Protein AF-A0A1I4GC92-F1 (afdb_monomer)

Structure (mmCIF, N/CA/C/O backbone):
data_AF-A0A1I4GC92-F1
#
_entry.id   AF-A0A1I4GC92-F1
#
loop_
_atom_site.group_PDB
_atom_site.id
_atom_site.type_symbol
_atom_site.label_atom_id
_atom_site.label_alt_id
_atom_site.label_comp_id
_atom_site.label_asym_id
_atom_site.label_entity_id
_atom_site.label_seq_id
_atom_site.pdbx_PDB_ins_code
_atom_site.Cartn_x
_atom_site.Cartn_y
_atom_site.Cartn_z
_atom_site.occupancy
_atom_site.B_iso_or_equiv
_atom_site.auth_seq_id
_atom_site.auth_comp_id
_atom_site.auth_asym_id
_atom_site.auth_atom_id
_atom_site.pdbx_PDB_model_num
ATOM 1 N N . MET A 1 1 ? -5.376 8.746 19.025 1.00 66.94 1 MET A N 1
ATOM 2 C CA . MET A 1 1 ? -5.698 7.897 17.851 1.00 66.94 1 MET A CA 1
ATOM 3 C C . MET A 1 1 ? -5.728 6.438 18.281 1.00 66.94 1 MET A C 1
ATOM 5 O O . MET A 1 1 ? -4.994 6.091 19.197 1.00 66.94 1 MET A O 1
ATOM 9 N N . SER A 1 2 ? -6.581 5.592 17.689 1.00 87.44 2 SER A N 1
ATOM 10 C CA . SER A 1 2 ? -6.551 4.155 18.012 1.00 87.44 2 SER A CA 1
ATOM 11 C C . SER A 1 2 ? -5.294 3.510 17.416 1.00 87.44 2 SER A C 1
ATOM 13 O O . SER A 1 2 ? -4.823 3.964 16.372 1.00 87.44 2 SER A O 1
ATOM 15 N N . LYS A 1 3 ? -4.768 2.448 18.043 1.00 93.75 3 LYS A N 1
ATOM 16 C CA . LYS A 1 3 ? -3.612 1.703 17.507 1.00 93.75 3 LYS A CA 1
ATOM 17 C C . LYS A 1 3 ? -3.869 1.221 16.071 1.00 93.75 3 LYS A C 1
ATOM 19 O O . LYS A 1 3 ? -2.996 1.351 15.227 1.00 93.75 3 LYS A O 1
ATOM 24 N N . LEU A 1 4 ? -5.093 0.773 15.777 1.00 92.94 4 LEU A N 1
ATOM 25 C CA . LEU A 1 4 ? -5.513 0.362 14.431 1.00 92.94 4 LEU A CA 1
ATOM 26 C C . LEU A 1 4 ? -5.467 1.518 13.424 1.00 92.94 4 LEU A C 1
ATOM 28 O O . LEU A 1 4 ? -5.019 1.338 12.299 1.00 92.94 4 LEU A O 1
ATOM 32 N N . THR A 1 5 ? -5.883 2.720 13.832 1.00 95.00 5 THR A N 1
ATOM 33 C CA . THR A 1 5 ? -5.800 3.916 12.979 1.00 95.00 5 THR A CA 1
ATOM 34 C C . THR A 1 5 ? -4.348 4.266 12.661 1.00 95.00 5 THR A C 1
ATOM 36 O O . THR A 1 5 ? -4.047 4.584 11.519 1.00 95.00 5 THR A O 1
ATOM 39 N N . LEU A 1 6 ? -3.447 4.176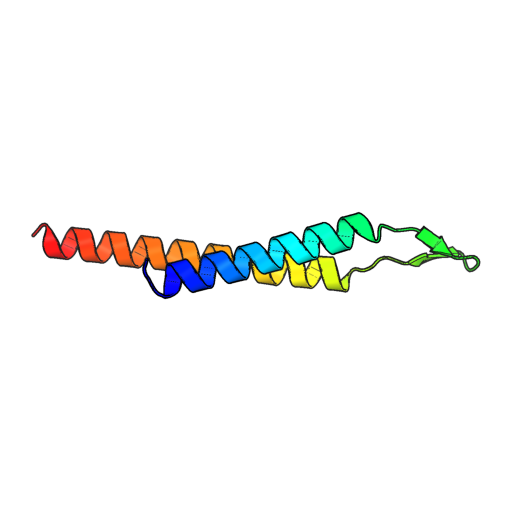 13.645 1.00 96.50 6 LEU A N 1
ATOM 40 C CA . LEU A 1 6 ? -2.021 4.429 13.425 1.00 96.50 6 LEU A CA 1
ATOM 41 C C . LEU A 1 6 ? -1.411 3.400 12.462 1.00 96.50 6 LEU A C 1
ATOM 43 O O . LEU A 1 6 ? -0.753 3.788 11.505 1.00 96.50 6 LEU A O 1
ATOM 47 N N . ILE A 1 7 ? -1.680 2.107 12.682 1.00 97.00 7 ILE A N 1
ATOM 48 C CA . ILE A 1 7 ?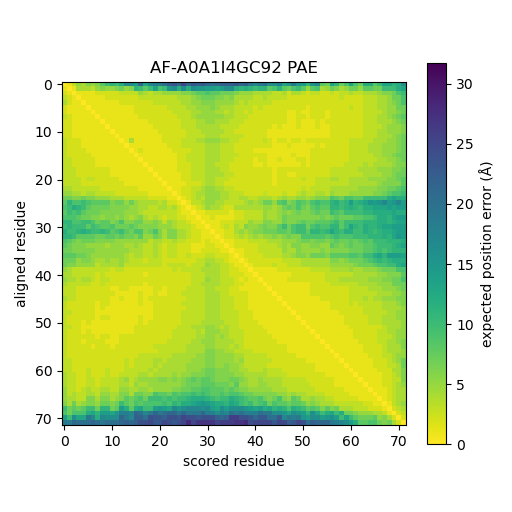 -1.219 1.021 11.802 1.00 97.00 7 ILE A CA 1
ATOM 49 C C . ILE A 1 7 ? -1.721 1.246 10.373 1.00 97.00 7 ILE A C 1
ATOM 51 O O . ILE A 1 7 ? -0.942 1.166 9.431 1.00 97.00 7 ILE A O 1
ATOM 55 N N . SER A 1 8 ? -3.000 1.588 10.210 1.00 97.44 8 SER A N 1
ATOM 56 C CA . SER A 1 8 ? -3.578 1.889 8.901 1.00 97.44 8 SER A CA 1
ATOM 57 C C . SER A 1 8 ? -2.866 3.047 8.195 1.00 97.44 8 SER A C 1
ATOM 59 O O . SER A 1 8 ? -2.514 2.905 7.029 1.00 97.44 8 SER A O 1
ATOM 61 N N . ILE A 1 9 ? -2.597 4.156 8.894 1.00 97.56 9 ILE A N 1
ATOM 62 C CA . ILE A 1 9 ? -1.885 5.308 8.317 1.00 97.56 9 ILE A CA 1
ATOM 63 C C . ILE A 1 9 ? -0.486 4.905 7.846 1.00 97.56 9 ILE A C 1
ATOM 65 O O . ILE A 1 9 ? -0.088 5.277 6.746 1.00 97.56 9 ILE A O 1
ATOM 69 N N . VAL A 1 10 ? 0.244 4.124 8.648 1.00 98.06 10 VAL A N 1
ATOM 70 C CA . VAL A 1 10 ? 1.581 3.640 8.275 1.00 98.06 10 VAL A CA 1
ATOM 71 C C . VAL A 1 10 ? 1.512 2.737 7.043 1.00 98.06 10 VAL A C 1
ATOM 73 O O . VAL A 1 10 ? 2.280 2.937 6.108 1.00 98.06 10 VAL A O 1
ATOM 76 N N . LEU A 1 11 ? 0.575 1.784 7.005 1.00 98.25 11 LEU A N 1
ATOM 77 C CA . LEU A 1 11 ? 0.395 0.883 5.860 1.00 98.25 11 LEU A CA 1
ATOM 78 C C . LEU A 1 11 ? 0.032 1.651 4.583 1.00 98.25 11 LEU A C 1
ATOM 80 O O . LEU A 1 11 ? 0.642 1.429 3.543 1.00 98.25 11 LEU A O 1
ATOM 84 N N . LEU A 1 12 ? -0.913 2.592 4.664 1.00 98.19 12 LEU A N 1
ATOM 85 C CA . LEU A 1 12 ? -1.293 3.433 3.529 1.00 98.19 12 LEU A CA 1
ATOM 86 C C . LEU A 1 12 ? -0.121 4.301 3.062 1.00 98.19 12 LEU A C 1
ATOM 88 O O . LEU A 1 12 ? 0.129 4.389 1.864 1.00 98.19 12 LEU A O 1
ATOM 92 N N . GLY A 1 13 ? 0.626 4.897 3.995 1.00 98.25 13 GLY A N 1
ATOM 93 C CA . GLY A 1 13 ? 1.812 5.692 3.686 1.00 98.25 13 GLY A CA 1
ATOM 94 C C . GLY A 1 13 ? 2.895 4.880 2.975 1.00 98.25 13 GLY A C 1
ATOM 95 O O . GLY A 1 13 ? 3.421 5.329 1.961 1.00 98.25 13 GLY A O 1
ATOM 96 N N . LEU A 1 14 ? 3.181 3.664 3.452 1.00 98.19 14 LEU A N 1
ATOM 97 C CA . LEU A 1 14 ? 4.122 2.746 2.801 1.00 98.19 14 LEU A CA 1
ATOM 98 C C . LEU A 1 14 ? 3.645 2.336 1.404 1.00 98.19 14 LEU A C 1
ATOM 100 O O . LEU A 1 14 ? 4.430 2.363 0.461 1.00 98.19 14 LEU A O 1
ATOM 104 N N . GLY A 1 15 ? 2.361 2.006 1.253 1.00 97.94 15 GLY A N 1
ATOM 105 C CA . GLY A 1 15 ? 1.782 1.662 -0.043 1.00 97.94 15 GLY A CA 1
ATOM 106 C C . GLY A 1 15 ? 1.905 2.802 -1.054 1.00 97.94 15 GLY A C 1
ATOM 107 O O . GLY A 1 15 ? 2.377 2.588 -2.167 1.00 97.94 15 GLY A O 1
ATOM 108 N N . LEU A 1 16 ? 1.567 4.029 -0.648 1.00 97.81 16 LEU A N 1
ATOM 109 C CA . LEU A 1 16 ? 1.720 5.221 -1.486 1.00 97.81 16 LEU A CA 1
ATOM 110 C C . LEU A 1 16 ? 3.185 5.513 -1.834 1.00 97.81 16 LEU A C 1
ATOM 112 O O . LEU A 1 16 ? 3.477 5.876 -2.971 1.00 97.81 16 LEU A O 1
ATOM 116 N N . ALA A 1 17 ? 4.112 5.325 -0.892 1.00 97.75 17 ALA A N 1
ATOM 117 C CA . ALA A 1 17 ? 5.539 5.501 -1.146 1.00 97.75 17 ALA A CA 1
ATOM 118 C C . ALA A 1 17 ? 6.069 4.495 -2.183 1.00 97.75 17 ALA A C 1
ATOM 120 O O . ALA A 1 17 ? 6.853 4.867 -3.053 1.00 97.75 17 ALA A O 1
ATOM 121 N N . LEU A 1 18 ? 5.607 3.241 -2.140 1.00 97.25 18 LEU A N 1
ATOM 122 C CA . LEU A 1 18 ? 5.962 2.218 -3.130 1.00 97.25 18 LEU A CA 1
ATOM 123 C C . LEU A 1 18 ? 5.403 2.543 -4.518 1.00 97.25 18 LEU A C 1
ATOM 125 O O . LEU A 1 18 ? 6.111 2.394 -5.510 1.00 97.25 18 LEU A O 1
ATOM 129 N N . TRP A 1 19 ? 4.172 3.052 -4.58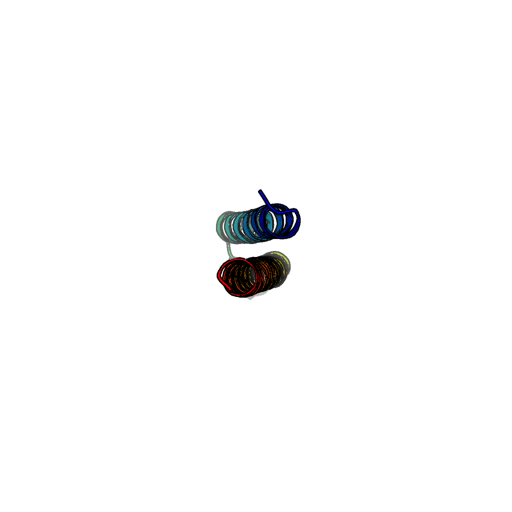3 1.00 95.69 19 TRP A N 1
ATOM 130 C CA . TRP A 1 19 ? 3.577 3.559 -5.821 1.00 95.69 19 TRP A CA 1
ATOM 131 C C . TRP A 1 19 ? 4.351 4.739 -6.408 1.00 95.69 19 TRP A C 1
ATOM 133 O O . TRP A 1 19 ? 4.607 4.774 -7.610 1.00 95.69 19 TRP A O 1
ATOM 143 N N . ALA A 1 20 ? 4.768 5.684 -5.565 1.00 96.38 20 ALA A N 1
ATOM 144 C CA . ALA A 1 20 ? 5.614 6.793 -5.989 1.00 96.38 20 ALA A CA 1
ATOM 145 C C . ALA A 1 20 ? 6.978 6.297 -6.498 1.00 96.38 20 ALA A C 1
ATOM 147 O O . ALA A 1 20 ? 7.458 6.771 -7.524 1.00 96.38 20 ALA A O 1
ATOM 148 N N . GLY A 1 21 ? 7.574 5.305 -5.827 1.00 95.12 21 GLY A N 1
ATOM 149 C CA . GLY A 1 21 ? 8.811 4.660 -6.269 1.00 95.12 21 GLY A CA 1
ATOM 150 C C . GLY A 1 21 ? 8.669 3.958 -7.622 1.00 95.12 21 GLY A C 1
ATOM 151 O O . GLY A 1 21 ? 9.536 4.109 -8.477 1.00 95.12 21 GLY A O 1
ATOM 152 N N . TYR A 1 22 ? 7.558 3.250 -7.842 1.00 94.88 22 TYR A N 1
ATOM 153 C CA . TYR A 1 22 ? 7.232 2.630 -9.128 1.00 94.88 22 TYR A CA 1
ATOM 154 C C . TYR A 1 22 ? 7.129 3.684 -10.241 1.00 94.88 22 TYR A C 1
ATOM 156 O O . TYR A 1 22 ? 7.785 3.561 -11.273 1.00 94.88 22 TYR A O 1
ATOM 164 N N . ALA A 1 23 ? 6.383 4.767 -9.997 1.00 93.19 23 ALA A N 1
ATOM 165 C CA . ALA A 1 23 ? 6.233 5.858 -10.957 1.00 93.19 23 ALA A CA 1
ATOM 166 C C . ALA A 1 23 ? 7.565 6.566 -11.270 1.00 93.19 23 ALA A C 1
ATOM 168 O O . ALA A 1 23 ? 7.768 7.013 -12.395 1.00 93.19 23 ALA A O 1
ATOM 169 N N . ALA A 1 24 ? 8.471 6.660 -10.291 1.00 94.12 24 ALA A N 1
ATOM 170 C CA . ALA A 1 24 ? 9.782 7.279 -10.465 1.00 94.12 24 ALA A CA 1
ATOM 171 C C . ALA A 1 24 ? 10.773 6.405 -11.252 1.00 94.12 24 ALA A C 1
ATOM 173 O O . ALA A 1 24 ? 11.615 6.945 -11.964 1.00 94.12 24 ALA A O 1
ATOM 174 N N . GLN A 1 25 ? 10.698 5.076 -11.120 1.00 91.50 25 GLN A N 1
ATOM 175 C CA . GLN A 1 25 ? 11.553 4.153 -11.878 1.00 91.50 25 GLN A CA 1
ATOM 176 C C . GLN A 1 25 ? 11.101 4.004 -13.335 1.00 91.50 25 GLN A C 1
ATOM 178 O O . GLN A 1 25 ? 11.941 3.861 -14.221 1.00 91.50 25 GLN A O 1
ATOM 183 N N . GLY A 1 26 ? 9.792 4.083 -13.584 1.00 88.19 26 GLY A N 1
ATOM 184 C CA . GLY A 1 26 ? 9.230 3.969 -14.925 1.00 88.19 26 GLY A CA 1
ATOM 185 C C . GLY A 1 26 ? 9.401 2.575 -15.537 1.00 88.19 26 GLY A C 1
ATOM 186 O O . GLY A 1 26 ? 9.685 1.594 -14.850 1.00 88.19 26 GLY A O 1
ATOM 187 N N . SER A 1 27 ? 9.193 2.502 -16.848 1.00 90.69 27 SER A N 1
ATOM 188 C CA . SER A 1 27 ? 9.279 1.277 -17.644 1.00 90.69 27 SER A CA 1
ATOM 189 C C . SER A 1 27 ? 10.055 1.559 -18.925 1.00 90.69 27 SER A C 1
ATOM 191 O O . SER A 1 27 ? 9.800 2.574 -19.580 1.00 90.69 27 SER A O 1
ATOM 193 N N . TYR A 1 28 ? 10.956 0.663 -19.314 1.00 92.62 28 TYR A N 1
ATOM 194 C CA . TYR A 1 28 ? 11.661 0.747 -20.592 1.00 92.62 28 TYR A CA 1
ATOM 195 C C . TYR A 1 28 ? 11.827 -0.641 -21.205 1.00 92.62 28 TYR A C 1
ATOM 197 O O . TYR A 1 28 ? 11.731 -1.650 -20.513 1.00 92.62 28 TYR A O 1
ATOM 205 N N . VAL A 1 29 ? 12.049 -0.686 -22.514 1.00 94.81 29 VAL A N 1
ATOM 206 C CA . VAL A 1 29 ? 12.385 -1.919 -23.231 1.00 94.81 29 VAL A CA 1
ATOM 207 C C . VAL A 1 29 ? 13.894 -1.928 -23.439 1.00 94.81 29 VAL A C 1
ATOM 209 O O . VAL A 1 29 ? 14.449 -0.916 -23.869 1.00 94.81 29 VAL A O 1
ATOM 212 N N . ASP A 1 30 ? 14.554 -3.021 -23.071 1.00 94.38 30 ASP A N 1
ATOM 213 C CA . ASP A 1 30 ? 15.997 -3.180 -23.244 1.00 94.38 30 ASP A CA 1
ATOM 214 C C . ASP A 1 30 ? 16.382 -3.560 -24.688 1.00 94.38 30 ASP A C 1
ATOM 216 O O . ASP A 1 30 ? 15.539 -3.651 -25.584 1.00 94.38 30 ASP A O 1
ATOM 220 N N . GLU A 1 31 ? 17.683 -3.734 -24.930 1.00 94.44 31 GLU A N 1
ATOM 221 C CA . GLU A 1 31 ? 18.234 -4.032 -26.260 1.00 94.44 31 GLU A CA 1
ATOM 222 C C . GLU A 1 31 ? 17.773 -5.390 -26.816 1.00 94.44 31 GLU A C 1
ATOM 224 O O . GLU A 1 31 ? 17.688 -5.553 -28.034 1.00 94.44 31 GLU A O 1
ATOM 229 N N . ASP A 1 32 ? 17.405 -6.330 -25.941 1.00 95.62 32 ASP A N 1
ATOM 230 C CA . ASP A 1 32 ? 16.877 -7.648 -26.301 1.00 95.62 32 ASP A CA 1
ATOM 231 C C . ASP A 1 32 ? 15.359 -7.614 -26.577 1.00 95.6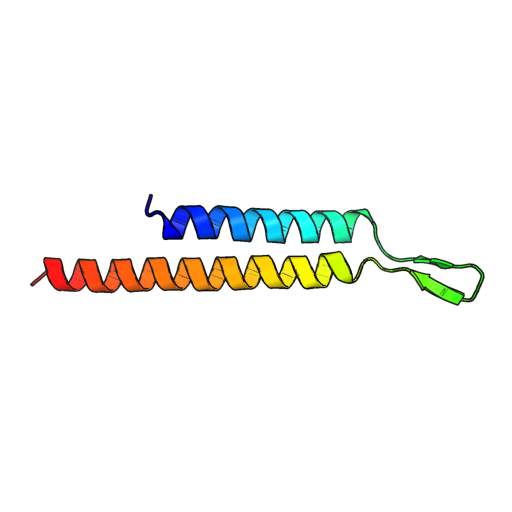2 32 ASP A C 1
ATOM 233 O O . ASP A 1 32 ? 14.744 -8.636 -26.896 1.00 95.62 32 ASP A O 1
ATOM 237 N N . GLY A 1 33 ? 14.734 -6.434 -26.477 1.00 94.12 33 GLY A N 1
ATOM 238 C CA . GLY A 1 33 ? 13.298 -6.254 -26.668 1.00 94.12 33 GLY A CA 1
ATOM 239 C C . GLY A 1 33 ? 12.465 -6.665 -25.452 1.00 94.12 33 GLY A C 1
ATOM 240 O O . GLY A 1 33 ? 11.251 -6.848 -25.583 1.00 94.12 33 GLY A O 1
ATOM 241 N N . ILE A 1 34 ? 13.080 -6.817 -24.275 1.00 95.75 34 ILE A N 1
ATOM 242 C CA . ILE A 1 34 ? 12.402 -7.222 -23.044 1.00 95.75 34 ILE A CA 1
ATOM 243 C C . ILE A 1 34 ? 11.972 -5.980 -22.260 1.00 95.75 34 ILE A C 1
ATOM 245 O O . ILE A 1 34 ? 12.738 -5.046 -22.031 1.00 95.75 34 ILE A O 1
ATOM 249 N N . LEU A 1 35 ? 10.710 -5.971 -21.826 1.00 93.69 35 LEU A N 1
ATOM 250 C CA . LEU A 1 35 ? 10.173 -4.924 -20.963 1.00 93.69 35 LEU A CA 1
ATOM 251 C C . LEU A 1 35 ? 10.736 -5.068 -19.544 1.00 93.69 35 LEU A C 1
ATOM 253 O O . LEU A 1 35 ? 10.436 -6.035 -18.842 1.00 93.69 35 LEU A O 1
ATOM 257 N N . GLN A 1 36 ? 11.494 -4.067 -19.112 1.00 94.00 36 GLN A N 1
ATOM 258 C CA . GLN A 1 36 ? 11.986 -3.928 -17.751 1.00 94.00 36 GLN A CA 1
ATOM 259 C C . GLN A 1 36 ? 11.061 -2.991 -16.975 1.00 94.00 36 GLN A C 1
ATOM 261 O O . GLN A 1 36 ? 10.991 -1.785 -17.232 1.00 94.00 36 GLN A O 1
ATOM 266 N N . GLU A 1 37 ? 10.337 -3.561 -16.013 1.00 93.81 37 GLU A N 1
ATOM 267 C CA . GLU A 1 37 ? 9.383 -2.832 -15.184 1.00 93.81 37 GLU A CA 1
ATOM 268 C C . GLU A 1 37 ? 9.433 -3.330 -13.728 1.00 93.81 37 GLU A C 1
ATOM 270 O O . GLU A 1 37 ? 9.481 -4.542 -13.477 1.00 93.81 37 GLU A O 1
ATOM 275 N N . PRO A 1 38 ? 9.401 -2.430 -12.728 1.00 92.00 38 PRO A N 1
ATOM 276 C CA . PRO A 1 38 ? 9.487 -2.805 -11.322 1.00 92.00 38 PRO A CA 1
ATOM 277 C C . PRO A 1 38 ? 8.144 -3.316 -10.773 1.00 92.00 38 PRO A C 1
ATOM 279 O O . PRO A 1 38 ? 7.589 -2.774 -9.815 1.00 92.00 38 PRO A O 1
ATOM 282 N N . PHE A 1 39 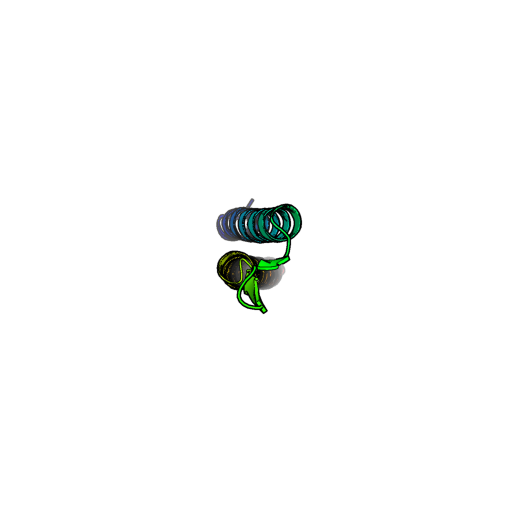? 7.632 -4.419 -11.330 1.00 92.56 39 PHE A N 1
ATOM 283 C CA . PHE A 1 39 ? 6.352 -5.034 -10.941 1.00 92.56 39 PHE A CA 1
ATOM 284 C C . PHE A 1 39 ? 6.246 -5.359 -9.446 1.00 92.56 39 PHE A C 1
ATOM 286 O O . PHE A 1 39 ? 5.158 -5.331 -8.870 1.00 92.56 39 PHE A O 1
ATOM 293 N N . HIS A 1 40 ? 7.376 -5.633 -8.793 1.00 93.00 40 HIS A N 1
ATOM 294 C CA . HIS A 1 40 ? 7.430 -5.873 -7.355 1.00 93.00 40 HIS A CA 1
ATOM 295 C C . HIS A 1 40 ? 6.948 -4.657 -6.546 1.00 93.00 40 HIS A C 1
ATOM 297 O O . HIS A 1 40 ? 6.237 -4.835 -5.557 1.00 93.00 40 HIS A O 1
ATOM 303 N N . LEU A 1 41 ? 7.266 -3.428 -6.975 1.00 94.06 41 LEU A N 1
ATOM 304 C CA . LEU A 1 41 ? 6.793 -2.209 -6.313 1.00 94.06 41 LEU A CA 1
ATOM 305 C C . LEU A 1 41 ? 5.288 -2.031 -6.477 1.00 94.06 41 LEU A C 1
ATOM 307 O O . LEU A 1 41 ? 4.619 -1.643 -5.524 1.00 94.06 41 LEU A O 1
ATOM 311 N N . LEU A 1 42 ? 4.749 -2.364 -7.650 1.00 93.38 42 LEU A N 1
ATOM 312 C CA . LEU A 1 42 ? 3.315 -2.293 -7.919 1.00 93.38 42 LEU A CA 1
ATOM 313 C C . LEU A 1 42 ? 2.542 -3.319 -7.075 1.00 93.38 42 LEU A C 1
ATOM 315 O O . LEU A 1 42 ? 1.552 -2.974 -6.424 1.00 93.38 42 LEU A O 1
ATOM 319 N N . ALA A 1 43 ? 3.029 -4.563 -7.018 1.00 95.50 43 ALA A N 1
ATOM 320 C CA . ALA A 1 43 ? 2.440 -5.622 -6.202 1.00 95.50 43 ALA A CA 1
ATOM 321 C C . ALA A 1 43 ? 2.469 -5.277 -4.703 1.00 95.50 43 ALA A C 1
ATOM 323 O O . ALA A 1 43 ? 1.442 -5.355 -4.024 1.00 95.50 43 ALA A O 1
ATOM 324 N N . LEU A 1 44 ? 3.625 -4.842 -4.189 1.00 97.38 44 LEU A N 1
ATOM 325 C CA . LEU A 1 44 ? 3.760 -4.422 -2.793 1.00 97.38 44 LEU A CA 1
ATOM 326 C C . LEU A 1 44 ? 2.928 -3.167 -2.503 1.00 97.38 44 LEU A C 1
ATOM 328 O O . LEU A 1 44 ? 2.268 -3.096 -1.468 1.00 97.38 44 LEU A O 1
ATOM 332 N N . GLY A 1 45 ? 2.900 -2.202 -3.422 1.00 97.12 45 GLY A N 1
ATOM 333 C CA . GLY A 1 45 ? 2.095 -0.991 -3.310 1.00 97.12 45 GLY A CA 1
ATOM 334 C C . GLY A 1 45 ? 0.620 -1.317 -3.091 1.00 97.12 45 GLY A C 1
ATOM 335 O O . GLY A 1 45 ? 0.027 -0.858 -2.114 1.00 97.12 45 GLY A O 1
ATOM 336 N N . TRP A 1 46 ? 0.038 -2.175 -3.935 1.00 97.56 46 TRP A N 1
ATOM 337 C CA . TRP A 1 46 ? -1.335 -2.650 -3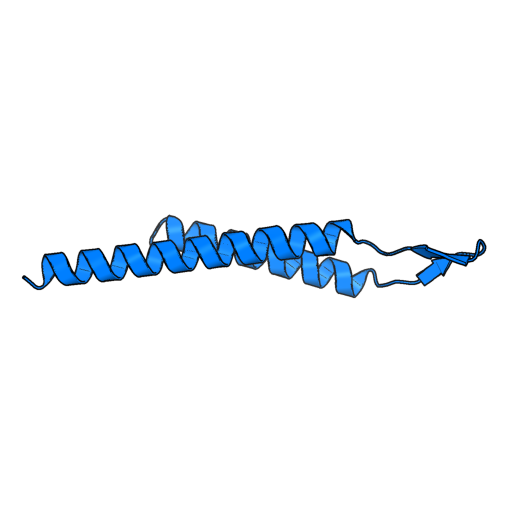.747 1.00 97.56 46 TRP A CA 1
ATOM 338 C C . TRP A 1 46 ? -1.532 -3.415 -2.441 1.00 97.56 46 TRP A C 1
ATOM 340 O O . TRP A 1 46 ? -2.512 -3.160 -1.742 1.00 97.56 46 TRP A O 1
ATOM 350 N N . LEU A 1 47 ? -0.609 -4.313 -2.085 1.00 98.12 47 LEU A N 1
ATOM 351 C CA . LEU A 1 47 ? -0.684 -5.081 -0.841 1.00 98.12 47 LEU A CA 1
ATOM 352 C C . LEU A 1 47 ? -0.818 -4.156 0.378 1.00 98.12 47 LEU A C 1
ATOM 354 O O . LEU A 1 47 ? -1.722 -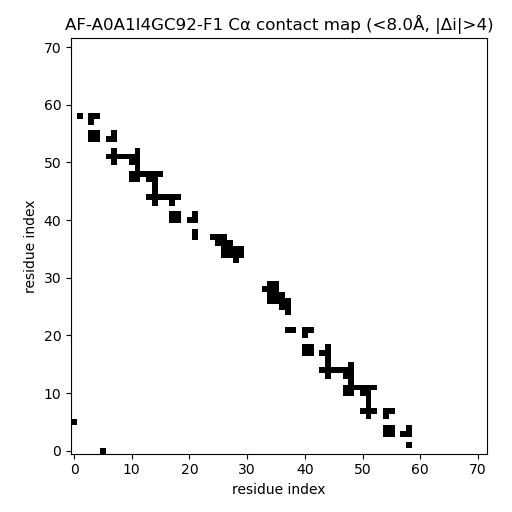4.330 1.197 1.00 98.12 47 LEU A O 1
ATOM 358 N N . PHE A 1 48 ? 0.048 -3.146 0.477 1.00 98.25 48 PHE A N 1
ATOM 359 C CA . PHE A 1 48 ? 0.056 -2.208 1.598 1.00 98.25 48 PHE A CA 1
ATOM 360 C C . PHE A 1 48 ? -1.143 -1.252 1.584 1.00 98.25 48 PHE A C 1
ATOM 362 O O . PHE A 1 48 ? -1.737 -1.019 2.640 1.00 98.25 48 PHE A O 1
ATOM 369 N N . VAL A 1 49 ? -1.556 -0.753 0.412 1.00 98.06 49 VAL A N 1
ATOM 370 C CA . VAL A 1 49 ? -2.761 0.086 0.288 1.00 98.06 49 VAL A CA 1
ATOM 371 C C . VAL A 1 49 ? -4.008 -0.684 0.730 1.00 98.06 49 VAL A C 1
ATOM 373 O O . VAL A 1 49 ? -4.777 -0.188 1.557 1.00 98.06 49 VAL A O 1
ATOM 376 N N . LEU A 1 50 ? -4.196 -1.912 0.239 1.00 98.38 50 LEU A N 1
ATOM 377 C CA . LEU A 1 50 ? -5.354 -2.740 0.580 1.00 98.38 50 LEU A CA 1
ATOM 378 C C . LEU A 1 50 ? -5.355 -3.124 2.062 1.00 98.38 50 LEU A C 1
ATOM 380 O O . LEU A 1 50 ? -6.373 -2.958 2.736 1.00 98.38 50 LEU A O 1
ATOM 384 N N . ALA A 1 51 ? -4.217 -3.568 2.602 1.00 98.19 51 ALA A N 1
ATOM 385 C CA . ALA A 1 51 ? -4.097 -3.882 4.024 1.00 98.1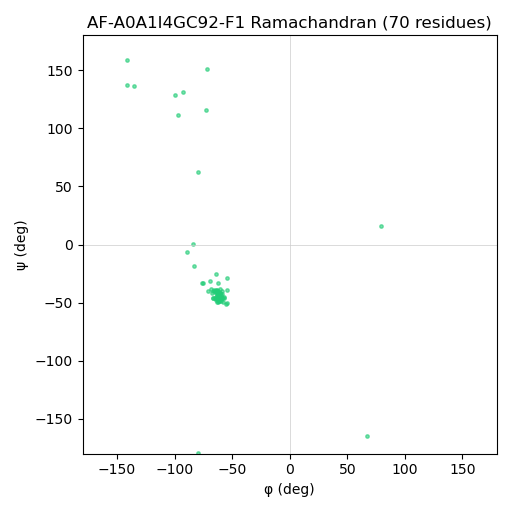9 51 ALA A CA 1
ATOM 386 C C . ALA A 1 51 ? -4.377 -2.651 4.905 1.00 98.19 51 ALA A C 1
ATOM 388 O O . ALA A 1 51 ? -5.100 -2.741 5.905 1.00 98.19 51 ALA A O 1
ATOM 389 N N . GLY A 1 52 ? -3.863 -1.481 4.519 1.00 97.81 52 GLY A N 1
ATOM 390 C CA . GLY A 1 52 ? -4.130 -0.214 5.192 1.00 97.81 52 GLY A CA 1
ATOM 391 C C . GLY A 1 52 ? -5.610 0.173 5.165 1.00 97.81 52 GLY A C 1
ATOM 392 O O . GLY A 1 52 ? -6.156 0.552 6.207 1.00 97.81 52 GLY A O 1
ATOM 393 N N . ALA A 1 53 ? -6.278 0.011 4.020 1.00 98.00 53 ALA A N 1
ATOM 394 C CA . ALA A 1 53 ? -7.703 0.289 3.848 1.00 98.00 53 ALA A CA 1
ATOM 395 C C . ALA A 1 53 ? -8.587 -0.651 4.686 1.00 98.00 53 ALA A C 1
ATOM 397 O O . ALA A 1 53 ? -9.466 -0.185 5.414 1.00 98.00 53 ALA A O 1
ATOM 398 N N . VAL A 1 54 ? -8.314 -1.961 4.665 1.00 98.06 54 VAL A N 1
ATOM 399 C CA . VAL A 1 54 ? -9.027 -2.958 5.485 1.00 98.06 54 VAL A CA 1
ATOM 400 C C . VAL A 1 54 ? -8.856 -2.667 6.979 1.00 98.06 54 VAL A C 1
ATOM 402 O O . VAL A 1 54 ? -9.820 -2.725 7.751 1.00 98.06 54 VAL A O 1
ATOM 405 N N . THR A 1 55 ? -7.647 -2.291 7.397 1.00 97.25 55 THR A N 1
ATOM 406 C CA . THR A 1 55 ? -7.365 -1.930 8.793 1.00 97.25 55 THR A CA 1
ATOM 407 C C . THR A 1 55 ? -8.120 -0.663 9.204 1.00 97.25 55 THR A C 1
ATOM 409 O O . THR A 1 55 ? -8.669 -0.603 10.309 1.00 97.25 55 THR A O 1
ATOM 412 N N . LEU A 1 56 ? -8.207 0.335 8.315 1.00 96.69 56 LEU A N 1
ATOM 413 C CA . LEU A 1 56 ? -8.981 1.553 8.562 1.00 96.69 56 LEU A CA 1
ATOM 414 C C . LEU A 1 56 ? -10.466 1.241 8.728 1.00 96.69 56 LEU A C 1
ATOM 416 O O . LEU A 1 56 ? -11.079 1.670 9.705 1.00 96.69 56 LEU A O 1
ATOM 420 N N . ALA A 1 57 ? -11.026 0.467 7.796 1.00 97.12 57 ALA A N 1
ATOM 421 C CA . ALA A 1 57 ? -12.420 0.048 7.824 1.00 97.12 57 ALA A CA 1
ATOM 422 C C . ALA A 1 57 ? -12.737 -0.689 9.132 1.00 97.12 57 ALA A C 1
ATOM 424 O O . ALA A 1 57 ? -13.695 -0.347 9.823 1.00 97.12 57 ALA A O 1
ATOM 425 N N . SER A 1 58 ? -11.866 -1.611 9.544 1.00 95.50 58 SER A N 1
ATOM 426 C CA . SER A 1 58 ? -11.989 -2.330 10.816 1.00 95.50 58 SER A CA 1
ATOM 427 C C . SER A 1 58 ? -11.978 -1.381 12.019 1.00 95.50 58 SER A C 1
ATOM 429 O O . SER A 1 58 ? -12.808 -1.501 12.922 1.00 95.50 58 SER A O 1
ATOM 431 N N . ALA A 1 59 ? -11.086 -0.384 12.029 1.00 94.88 59 ALA A N 1
ATOM 432 C CA . ALA A 1 59 ? -11.037 0.622 13.089 1.00 94.88 59 ALA A CA 1
ATOM 433 C C . ALA A 1 59 ? -12.328 1.458 13.163 1.00 94.88 59 ALA A C 1
ATOM 435 O O . ALA A 1 59 ? -12.809 1.760 14.261 1.00 94.88 59 ALA A O 1
ATOM 436 N N . LEU A 1 60 ? -12.900 1.818 12.009 1.00 95.25 60 LEU A N 1
ATOM 437 C CA . LEU A 1 60 ? -14.163 2.552 11.917 1.00 95.25 60 LEU A CA 1
ATOM 438 C C . LEU A 1 60 ? -15.336 1.709 12.420 1.00 95.25 60 LEU A C 1
ATOM 440 O O . LEU A 1 60 ? -16.105 2.189 13.251 1.00 95.25 60 LEU A O 1
ATOM 444 N N . VAL A 1 61 ? -15.427 0.445 12.003 1.00 95.38 61 VAL A N 1
ATOM 445 C CA . VAL A 1 61 ? -16.459 -0.496 12.465 1.00 95.38 61 VAL A CA 1
ATOM 446 C C . VAL A 1 61 ? -16.407 -0.651 13.986 1.00 95.38 61 VAL A C 1
ATOM 448 O O . VAL A 1 61 ? -17.417 -0.450 14.661 1.00 95.38 61 VAL A O 1
ATOM 451 N N . VAL A 1 62 ? -15.223 -0.898 14.557 1.00 93.81 62 VAL A N 1
ATOM 452 C CA . VAL A 1 62 ? -15.047 -1.001 16.018 1.00 93.81 62 VAL A CA 1
ATOM 453 C C . VAL A 1 62 ? -15.488 0.284 16.721 1.00 93.81 62 VAL A C 1
ATOM 455 O O . VAL A 1 62 ? -16.110 0.232 17.785 1.00 93.81 62 VAL A O 1
ATOM 458 N N . ARG A 1 63 ? -15.191 1.451 16.142 1.00 92.62 63 ARG A N 1
ATOM 459 C CA . ARG A 1 63 ? -15.595 2.743 16.707 1.00 92.62 63 ARG A CA 1
ATOM 460 C C . ARG A 1 63 ? -17.112 2.938 16.672 1.00 92.62 63 ARG A C 1
ATOM 462 O O . ARG A 1 63 ? -17.664 3.418 17.661 1.00 92.62 63 ARG A O 1
ATOM 469 N N . ILE A 1 64 ? -17.774 2.560 15.579 1.00 94.31 64 ILE A N 1
ATOM 470 C CA . ILE A 1 64 ? -19.235 2.638 15.435 1.00 94.31 64 ILE A CA 1
ATOM 471 C C . ILE A 1 64 ? -19.913 1.735 16.470 1.00 94.31 64 ILE A C 1
ATOM 473 O O . ILE A 1 64 ? -20.759 2.211 17.224 1.00 94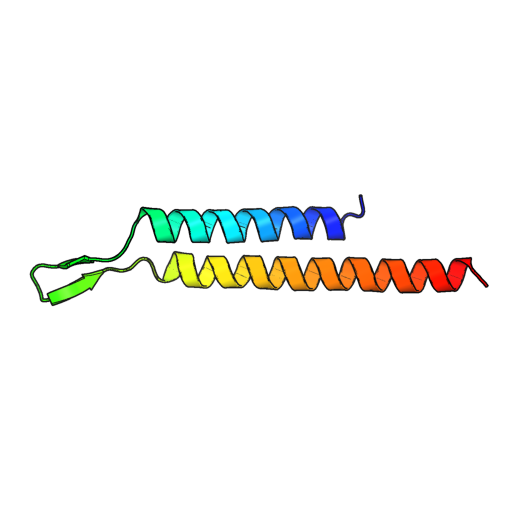.31 64 ILE A O 1
ATOM 477 N N . ILE A 1 65 ? -19.473 0.477 16.583 1.00 94.44 65 ILE A N 1
ATOM 478 C CA . ILE A 1 65 ? -20.019 -0.490 17.549 1.00 94.44 65 ILE A CA 1
ATOM 479 C C . ILE A 1 65 ? -19.863 0.022 18.986 1.00 94.44 65 ILE A C 1
ATOM 481 O O . ILE A 1 65 ? -20.815 -0.007 19.766 1.00 94.44 65 ILE A O 1
ATOM 485 N N . LYS A 1 66 ? -18.680 0.544 19.344 1.00 91.56 66 LYS A N 1
ATOM 486 C CA . LYS A 1 66 ? -18.451 1.129 20.675 1.00 91.56 66 LYS A CA 1
ATOM 487 C C . LYS A 1 66 ? -19.377 2.313 20.943 1.00 91.56 66 LYS A C 1
ATOM 489 O O . LYS A 1 66 ? -19.974 2.370 22.011 1.00 91.56 66 LYS A O 1
ATOM 494 N N . LYS A 1 67 ? -19.537 3.220 19.972 1.00 91.81 67 LYS A N 1
ATOM 495 C CA . LYS A 1 67 ? -20.434 4.378 20.098 1.00 91.81 67 LYS A CA 1
ATOM 496 C C . LYS A 1 67 ? -21.877 3.942 20.361 1.00 91.81 67 LYS A C 1
ATOM 498 O O . LYS A 1 67 ? -22.531 4.520 21.219 1.00 91.81 67 LYS A O 1
ATOM 503 N N . TRP A 1 68 ? -22.357 2.918 19.657 1.00 91.88 68 TRP A N 1
ATOM 504 C CA . TRP A 1 68 ? -23.714 2.397 19.834 1.00 91.88 68 TRP A CA 1
ATOM 505 C C . TRP A 1 68 ? -23.916 1.772 21.215 1.00 91.88 68 TRP A C 1
ATOM 507 O O . TRP A 1 68 ? -24.952 1.987 21.832 1.00 91.88 68 TRP A O 1
ATOM 517 N N . LYS A 1 69 ? -22.912 1.050 21.728 1.00 86.81 69 LYS A N 1
ATOM 518 C CA . LYS A 1 69 ? -22.969 0.437 23.061 1.00 86.81 69 LYS A CA 1
ATOM 519 C C . LYS A 1 69 ? -22.941 1.462 24.200 1.00 86.81 69 LYS A C 1
ATOM 521 O O . LYS A 1 69 ? -23.523 1.196 25.236 1.00 86.81 69 LYS A O 1
ATOM 526 N N . THR A 1 70 ? -22.265 2.597 24.022 1.00 82.25 70 THR A N 1
ATOM 527 C CA . THR A 1 70 ? -22.211 3.684 25.022 1.00 82.25 70 THR A CA 1
ATOM 528 C C . THR A 1 70 ? -23.424 4.619 24.957 1.00 82.25 70 THR A C 1
ATOM 530 O O . THR A 1 70 ? -23.663 5.369 25.893 1.00 82.25 70 THR A O 1
ATOM 533 N N . SER A 1 71 ? -24.168 4.614 23.847 1.00 69.50 71 SER A N 1
ATOM 534 C CA . SER A 1 71 ? -25.361 5.453 23.658 1.00 69.50 71 SER A CA 1
ATOM 535 C C . SER A 1 71 ? -26.662 4.798 24.146 1.00 69.50 71 SER A C 1
ATOM 537 O O . SER A 1 71 ? -27.705 5.448 24.097 1.00 69.50 71 SER A O 1
ATOM 539 N N . LYS A 1 72 ? -26.607 3.527 24.553 1.00 53.38 72 LYS A N 1
ATOM 540 C CA . LYS A 1 72 ? -27.653 2.819 25.300 1.00 53.38 72 LYS A CA 1
ATOM 541 C C . LYS A 1 72 ? -27.262 2.790 26.769 1.00 53.38 72 LYS A C 1
ATOM 543 O O . LYS A 1 72 ? -28.192 2.866 27.593 1.00 53.38 72 LYS A O 1
#

Foldseek 3Di:
DDPLLVLLVVLLVQLVVLVVVQVVVDWDQDPVRDIDGPVVSVVSSVVSNVVSVVSVVVVVVVVVVVVVVVVD

Mean predicted aligned error: 4.4 Å

Organism: NCBI:txid1280847

Radius of gyration: 18.3 Å; Cα contacts (8 Å, |Δi|>4): 68; chains: 1; bounding box: 46×16×52 Å

Solvent-accessible surface area (backbone atoms only — not comparable to full-atom values): 3813 Å² total; per-residue (Å²): 132,55,71,49,47,53,53,14,51,52,30,34,50,51,10,52,50,29,43,51,50,34,66,72,70,45,71,50,66,49,98,89,70,47,78,50,60,60,58,66,33,52,54,50,13,51,50,26,35,51,52,11,50,54,35,37,51,50,43,50,51,56,49,52,55,51,52,56,64,72,75,105

InterPro domains:
  IPR025016 Domain of unknown function DUF3955 [PF13127] (6-60)

Sequence (72 aa):
MSKLTLISIVLLGLGLALWAGYAAQGSYVDEDGILQEPFHLLALGWLFVLAGAVTLASALVVRIIKKWKTSK

pLDDT: mean 93.63, std 7.16, range [53.38, 98.38]

Secondary structure (DSSP, 8-state):
--HHHHHHHHHHHHHHHHHHHHHHH--EE-TTS-EE--HHHHHHHHHHHHHHHHHHHHHHHHHHHHHHHH--